Protein AF-A0A2G2VIG3-F1 (afdb_monomer)

Structure (mmCIF, N/CA/C/O backbone):
data_AF-A0A2G2VIG3-F1
#
_entry.id   AF-A0A2G2VIG3-F1
#
loop_
_atom_site.group_PDB
_atom_site.id
_atom_site.type_symbol
_atom_site.label_atom_id
_atom_site.label_alt_id
_atom_site.label_comp_id
_atom_site.label_asym_id
_atom_site.label_entity_id
_atom_site.label_seq_id
_atom_site.pdbx_PDB_ins_code
_atom_site.Cartn_x
_atom_site.Cartn_y
_atom_site.Cartn_z
_atom_site.occupancy
_atom_site.B_iso_or_equiv
_atom_site.auth_seq_id
_atom_site.auth_comp_id
_atom_site.auth_asym_id
_atom_site.auth_atom_id
_atom_site.pdbx_PDB_model_num
ATOM 1 N N . MET A 1 1 ? -13.400 -8.450 48.626 1.00 40.31 1 MET A N 1
ATOM 2 C CA . MET A 1 1 ? -11.959 -8.336 48.961 1.00 40.31 1 MET A CA 1
ATOM 3 C C . MET A 1 1 ? -11.052 -8.125 47.733 1.00 40.31 1 MET A C 1
ATOM 5 O O . MET A 1 1 ? -10.091 -7.379 47.845 1.00 40.31 1 MET A O 1
ATOM 9 N N . TRP A 1 2 ? -11.374 -8.670 46.549 1.00 32.06 2 TRP A N 1
ATOM 10 C CA . TRP A 1 2 ? -10.499 -8.634 45.357 1.00 32.06 2 TRP A CA 1
ATOM 11 C C . TRP A 1 2 ? -10.329 -7.273 44.644 1.00 32.06 2 TRP A C 1
ATOM 13 O O . TRP A 1 2 ? -9.261 -7.004 44.106 1.00 32.06 2 TRP A O 1
ATOM 23 N N . GLN A 1 3 ? -11.311 -6.364 44.677 1.00 53.31 3 GLN A N 1
ATOM 24 C CA . GLN A 1 3 ? -11.187 -5.082 43.955 1.00 53.31 3 GLN A CA 1
ATOM 25 C C . GLN A 1 3 ? -10.249 -4.060 44.621 1.00 53.31 3 GLN A C 1
ATOM 27 O O . GLN A 1 3 ? -9.702 -3.193 43.948 1.00 53.31 3 GLN A O 1
ATOM 32 N N . MET A 1 4 ? -10.055 -4.124 45.943 1.00 51.31 4 MET A N 1
ATOM 33 C CA . MET A 1 4 ? -9.243 -3.122 46.648 1.00 51.31 4 MET A CA 1
ATOM 34 C C . MET A 1 4 ? -7.736 -3.377 46.481 1.00 51.31 4 MET A C 1
ATOM 36 O O . MET A 1 4 ? -6.966 -2.429 46.365 1.00 51.31 4 MET A O 1
ATOM 40 N N . HIS A 1 5 ? -7.340 -4.650 46.392 1.00 52.97 5 HIS A N 1
ATOM 41 C CA . HIS A 1 5 ? -5.954 -5.062 46.162 1.00 52.97 5 HIS A CA 1
ATOM 42 C C . HIS A 1 5 ? -5.477 -4.728 44.734 1.00 52.97 5 HIS A C 1
ATOM 44 O O . HIS A 1 5 ? -4.312 -4.405 44.524 1.00 52.97 5 HIS A O 1
ATOM 50 N N . ALA A 1 6 ? -6.384 -4.726 43.747 1.00 59.22 6 ALA A N 1
ATOM 51 C CA . ALA A 1 6 ? -6.068 -4.344 42.368 1.00 59.22 6 ALA A CA 1
ATOM 52 C C . ALA A 1 6 ? -5.704 -2.851 42.226 1.00 59.22 6 ALA A C 1
ATOM 54 O O . ALA A 1 6 ? -4.806 -2.504 41.464 1.00 59.22 6 ALA A O 1
ATOM 55 N N . LEU A 1 7 ? -6.347 -1.973 43.005 1.00 58.16 7 LEU A N 1
ATOM 56 C CA . LEU A 1 7 ? -6.103 -0.522 42.980 1.00 58.16 7 LEU A CA 1
ATOM 57 C C . LEU A 1 7 ? -4.830 -0.107 43.734 1.00 58.16 7 LEU A C 1
ATOM 59 O O . LEU A 1 7 ? -4.300 0.980 43.509 1.00 58.16 7 LEU A O 1
ATOM 63 N N . GLN A 1 8 ? -4.306 -0.981 44.596 1.00 56.56 8 GLN A N 1
ATOM 64 C CA . GLN A 1 8 ? -3.066 -0.757 45.341 1.00 56.56 8 GLN A CA 1
ATOM 65 C C . GLN A 1 8 ? -1.834 -0.719 44.418 1.00 56.56 8 GLN A C 1
ATOM 67 O O . GLN A 1 8 ? -0.864 -0.033 44.725 1.00 56.56 8 GLN A O 1
ATOM 72 N N . LYS A 1 9 ? -1.915 -1.361 43.240 1.00 63.06 9 LYS A N 1
ATOM 73 C CA . LYS A 1 9 ? -0.909 -1.266 42.165 1.00 63.06 9 LYS A CA 1
ATOM 74 C C . LYS A 1 9 ? -0.794 0.135 41.546 1.00 63.06 9 LYS A C 1
ATOM 76 O O . LYS A 1 9 ? 0.208 0.420 40.905 1.00 63.06 9 LYS A O 1
ATOM 81 N N . PHE A 1 10 ? -1.784 1.007 41.749 1.00 69.12 10 PHE A N 1
ATOM 82 C CA . PHE A 1 10 ? -1.835 2.360 41.177 1.00 69.12 10 PHE A CA 1
ATOM 83 C C . PHE A 1 10 ? -1.503 3.469 42.190 1.00 69.12 10 PHE A C 1
ATOM 85 O O . PHE A 1 10 ? -1.763 4.640 41.932 1.00 69.12 10 PHE A O 1
ATOM 92 N N . ASN A 1 11 ? -0.936 3.120 43.352 1.00 67.06 11 ASN A N 1
ATOM 93 C CA . ASN A 1 11 ? -0.483 4.072 44.377 1.00 67.06 11 ASN A CA 1
ATOM 94 C C . ASN A 1 11 ? -1.578 5.040 44.894 1.00 67.06 11 ASN A C 1
ATOM 96 O O . ASN A 1 11 ? -1.304 6.153 45.347 1.00 67.06 11 ASN A O 1
ATOM 100 N N . LEU A 1 12 ? -2.847 4.623 44.833 1.00 71.38 12 LEU A N 1
ATOM 101 C CA . LEU A 1 12 ? -3.988 5.423 45.278 1.00 71.38 12 LEU A CA 1
ATOM 102 C C . LEU A 1 12 ? -4.186 5.301 46.796 1.00 71.38 12 LEU A C 1
ATOM 104 O O . LEU A 1 12 ? -4.282 4.202 47.347 1.00 71.38 12 LEU A O 1
ATOM 108 N N . LYS A 1 13 ? -4.303 6.442 47.490 1.00 78.69 13 LYS A N 1
ATOM 109 C CA . LYS A 1 13 ? -4.567 6.474 48.938 1.00 78.69 13 LYS A CA 1
ATOM 110 C C . LYS A 1 13 ? -5.937 5.855 49.241 1.00 78.69 13 LYS A C 1
ATOM 112 O O . LYS A 1 13 ? -6.946 6.246 48.655 1.00 78.69 13 LYS A O 1
ATOM 117 N N . LYS A 1 14 ? -5.994 4.951 50.227 1.00 74.88 14 LYS A N 1
ATOM 118 C CA . LYS A 1 14 ? -7.223 4.262 50.679 1.00 74.88 14 LYS A CA 1
ATOM 119 C C . LYS A 1 14 ? -8.386 5.223 50.963 1.00 74.88 14 LYS A C 1
ATOM 121 O O . LYS A 1 14 ? -9.527 4.918 50.638 1.00 74.88 14 LYS A O 1
ATOM 126 N N . THR A 1 15 ? -8.088 6.397 51.516 1.00 77.75 15 THR A N 1
ATOM 127 C CA . THR A 1 15 ? -9.067 7.455 51.810 1.00 77.75 15 THR A CA 1
ATOM 128 C C . THR A 1 15 ? -9.662 8.096 50.555 1.00 77.75 15 THR A C 1
ATOM 130 O O . THR A 1 15 ? -10.842 8.428 50.552 1.00 77.75 15 THR A O 1
ATOM 133 N N . ALA A 1 16 ? -8.889 8.237 49.477 1.00 78.81 16 ALA A N 1
ATOM 134 C CA . ALA A 1 16 ? -9.380 8.766 48.206 1.00 78.81 16 ALA A CA 1
ATOM 135 C C . ALA A 1 16 ? -10.307 7.761 47.506 1.00 78.81 16 ALA A C 1
ATOM 137 O O . ALA A 1 16 ? -11.389 8.129 47.062 1.00 78.81 16 ALA A O 1
ATOM 138 N N . VAL A 1 17 ? -9.930 6.477 47.488 1.00 78.25 17 VAL A N 1
ATOM 139 C CA . VAL A 1 17 ? -10.767 5.395 46.933 1.00 78.25 17 VAL A CA 1
ATOM 140 C C . VAL A 1 17 ? -12.090 5.272 47.692 1.00 78.25 17 VAL A C 1
ATOM 142 O O . VAL A 1 17 ? -13.132 5.044 47.082 1.00 78.25 17 VAL A O 1
ATOM 145 N N . GLN A 1 18 ? -12.058 5.455 49.014 1.00 79.12 18 GLN A N 1
ATOM 146 C CA . GLN A 1 18 ? -13.254 5.448 49.852 1.00 79.12 18 GLN A CA 1
ATOM 147 C C . GLN A 1 18 ? -14.195 6.611 49.501 1.00 79.12 18 GLN A C 1
ATOM 149 O O . GLN A 1 18 ? -15.350 6.360 49.176 1.00 79.12 18 GLN A O 1
ATOM 154 N N . LYS A 1 19 ? -13.681 7.849 49.428 1.00 83.88 19 LYS A N 1
ATOM 155 C CA . LYS A 1 19 ? -14.466 9.026 49.008 1.00 83.88 19 LYS A CA 1
ATOM 156 C C . LYS A 1 19 ? -15.109 8.853 47.630 1.00 83.88 19 LYS A C 1
ATOM 158 O O . LYS A 1 19 ? -16.265 9.200 47.446 1.00 83.88 19 LYS A O 1
ATOM 163 N N . VAL A 1 20 ? -14.376 8.298 46.663 1.00 82.50 20 VAL A N 1
ATOM 164 C CA . VAL A 1 20 ? -14.915 8.054 45.314 1.00 82.50 20 VAL A CA 1
ATOM 165 C C . VAL A 1 20 ? -16.050 7.030 45.344 1.00 82.50 20 VAL A C 1
ATOM 167 O O . VAL A 1 20 ? -17.043 7.209 44.649 1.00 82.50 20 VAL A O 1
ATOM 170 N N . ARG A 1 21 ? -15.942 5.971 46.154 1.00 79.75 21 ARG A N 1
ATOM 171 C CA . ARG A 1 21 ? -17.018 4.979 46.309 1.00 79.75 21 ARG A CA 1
ATOM 172 C C . ARG A 1 21 ? -18.247 5.557 46.992 1.00 79.75 21 ARG A C 1
ATOM 174 O O . ARG A 1 21 ? -19.354 5.256 46.565 1.00 79.75 21 ARG A O 1
ATOM 181 N N . ASP A 1 22 ? -18.053 6.387 48.007 1.00 81.69 22 ASP A N 1
ATOM 182 C CA . ASP A 1 22 ? -19.162 7.038 48.700 1.00 81.69 22 ASP A CA 1
ATOM 183 C C . ASP A 1 22 ? -19.878 8.010 47.739 1.00 81.69 22 ASP A C 1
ATOM 185 O O . ASP A 1 22 ? -21.077 7.868 47.532 1.00 81.69 22 ASP A O 1
ATOM 189 N N . ASN A 1 23 ? -19.140 8.816 46.963 1.00 85.31 23 ASN A N 1
ATOM 190 C CA . ASN A 1 23 ? -19.713 9.649 45.891 1.00 85.31 23 ASN A CA 1
ATOM 191 C C . ASN A 1 23 ? -20.443 8.834 44.799 1.00 85.31 23 ASN A C 1
ATOM 193 O O . ASN A 1 23 ? -21.457 9.262 44.243 1.00 85.31 23 ASN A O 1
ATOM 197 N N . LEU A 1 24 ? -19.919 7.661 44.431 1.00 83.06 24 LEU A N 1
ATOM 198 C CA . LEU A 1 24 ? -20.573 6.765 43.470 1.00 83.06 24 LEU A CA 1
ATOM 199 C C . LEU A 1 24 ? -21.844 6.127 44.047 1.00 83.06 24 LEU A C 1
ATOM 201 O O . LEU A 1 24 ? -22.754 5.794 43.290 1.00 83.06 24 LEU A O 1
ATOM 205 N N . CYS A 1 25 ? -21.907 5.959 45.366 1.00 81.88 25 CYS A N 1
ATOM 206 C CA . CYS A 1 25 ? -23.104 5.508 46.057 1.00 81.88 25 CYS A CA 1
ATOM 207 C C . CYS A 1 25 ? -24.147 6.627 46.146 1.00 81.88 25 CYS A C 1
ATOM 209 O O . CYS A 1 25 ? -25.318 6.382 45.866 1.00 81.88 25 CYS A O 1
ATOM 211 N N . ASP A 1 26 ? -23.711 7.854 46.444 1.00 84.12 26 ASP A N 1
ATOM 212 C CA . ASP A 1 26 ? -24.565 9.046 46.505 1.00 84.12 26 ASP A CA 1
ATOM 213 C C . ASP A 1 26 ? -25.166 9.378 45.133 1.00 84.12 26 ASP A C 1
ATOM 215 O O . ASP A 1 26 ? -26.341 9.712 45.018 1.00 84.12 26 ASP A O 1
ATOM 219 N N . SER A 1 27 ? -24.383 9.208 44.062 1.00 81.69 27 SER A N 1
ATOM 220 C CA . SER A 1 27 ? -24.866 9.324 42.674 1.00 81.69 27 SER A CA 1
ATOM 221 C C . SER A 1 27 ? -25.686 8.119 42.201 1.00 81.69 27 SER A C 1
ATOM 223 O O . SER A 1 27 ? -26.083 8.056 41.039 1.00 81.69 27 SER A O 1
ATOM 225 N N . GLY A 1 28 ? -25.914 7.138 43.077 1.00 81.12 28 GLY A N 1
ATOM 226 C CA . GLY A 1 28 ? -26.717 5.958 42.803 1.00 81.12 28 GLY A CA 1
ATOM 227 C C . GLY A 1 28 ? -26.080 4.953 41.850 1.00 81.12 28 GLY A C 1
ATOM 228 O O . GLY A 1 28 ? -26.706 3.940 41.603 1.00 81.12 28 GLY A O 1
ATOM 229 N N . LYS A 1 29 ? -24.862 5.161 41.330 1.00 80.00 29 LYS A N 1
ATOM 230 C CA . LYS A 1 29 ? -24.175 4.279 40.354 1.00 80.00 29 LYS A CA 1
ATOM 231 C C . LYS A 1 29 ? -23.754 2.928 40.927 1.00 80.00 29 LYS A C 1
ATOM 233 O O . LYS A 1 29 ? -23.653 1.932 40.209 1.00 80.00 29 LYS A O 1
ATOM 238 N N . ILE A 1 30 ? -23.493 2.886 42.228 1.00 84.25 30 ILE A N 1
ATOM 239 C CA . ILE A 1 30 ? -23.153 1.664 42.951 1.00 84.25 30 ILE A CA 1
ATOM 240 C C . ILE A 1 30 ? -24.002 1.564 44.217 1.00 84.25 30 ILE A C 1
ATOM 242 O O . ILE A 1 30 ? -24.416 2.565 44.788 1.00 84.25 30 ILE A O 1
ATOM 246 N N . SER A 1 31 ? -24.262 0.344 44.658 1.00 80.06 31 SER A N 1
ATOM 247 C CA . SER A 1 31 ? -24.859 0.038 45.956 1.00 80.06 31 SER A CA 1
ATOM 248 C C . SER A 1 31 ? -23.783 -0.527 46.877 1.00 80.06 31 SER A C 1
ATOM 250 O O . SER A 1 31 ? -22.786 -1.071 46.395 1.00 80.06 31 SER A O 1
ATOM 252 N N . PHE A 1 32 ? -23.954 -0.421 48.196 1.00 81.94 32 PHE A N 1
ATOM 253 C CA . PHE A 1 32 ? -23.118 -1.162 49.138 1.00 81.94 32 PHE A CA 1
ATOM 254 C C . PHE A 1 32 ? -23.948 -2.080 50.026 1.00 81.94 32 PHE A C 1
ATOM 256 O O . PHE A 1 32 ? -25.076 -1.767 50.396 1.00 81.94 32 PHE A O 1
ATOM 263 N N . LYS A 1 33 ? -23.357 -3.217 50.390 1.00 82.19 33 LYS A N 1
ATOM 264 C CA . LYS A 1 33 ? -23.874 -4.129 51.406 1.00 82.19 33 LYS A CA 1
ATOM 265 C C . LYS A 1 33 ? -22.841 -4.266 52.515 1.00 82.19 33 LYS A C 1
ATOM 267 O O . LYS A 1 33 ? -21.662 -4.516 52.247 1.00 82.19 33 LYS A O 1
ATOM 272 N N . GLU A 1 34 ? -23.277 -4.084 53.754 1.00 77.75 34 GLU A N 1
ATOM 273 C CA . GLU A 1 34 ? -22.428 -4.283 54.926 1.00 77.75 34 GLU A CA 1
ATOM 274 C C . GLU A 1 34 ? -22.356 -5.772 55.266 1.00 77.75 34 GLU A C 1
ATOM 276 O O . GLU A 1 34 ? -23.365 -6.437 55.495 1.00 77.75 34 GLU A O 1
ATOM 281 N N . CYS A 1 35 ? -21.140 -6.313 55.253 1.00 59.72 35 CYS A N 1
ATOM 282 C CA . CYS A 1 35 ? -20.834 -7.678 55.662 1.00 59.72 35 CYS A CA 1
ATOM 283 C C . CYS A 1 35 ? -19.867 -7.603 56.848 1.00 59.72 35 CYS A C 1
ATOM 285 O O . CYS A 1 35 ? -18.644 -7.532 56.685 1.00 59.72 35 CYS A O 1
ATOM 287 N N . GLY A 1 36 ? -20.424 -7.556 58.059 1.00 77.31 36 GLY A N 1
ATOM 288 C CA . GLY A 1 36 ? -19.653 -7.392 59.291 1.00 77.31 36 GLY A CA 1
ATOM 289 C C . GLY A 1 36 ? -18.899 -6.057 59.320 1.00 77.31 36 GLY A C 1
ATOM 290 O O . GLY A 1 36 ? -19.499 -4.999 59.188 1.00 77.31 36 GLY A O 1
ATOM 291 N N . LYS A 1 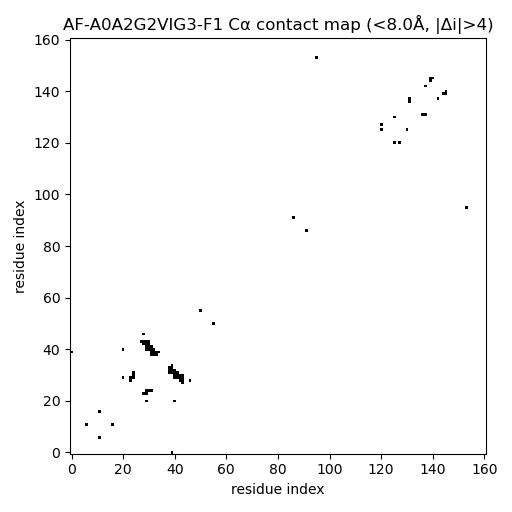37 ? -17.567 -6.094 59.470 1.00 71.00 37 LYS A N 1
ATOM 292 C CA . LYS A 1 37 ? -16.710 -4.889 59.537 1.00 71.00 37 LYS A CA 1
ATOM 293 C C . LYS A 1 37 ? -16.334 -4.302 58.164 1.00 71.00 37 LYS A C 1
ATOM 295 O O . LYS A 1 37 ? -15.517 -3.384 58.106 1.00 71.00 37 LYS A O 1
ATOM 300 N N . GLN A 1 38 ? -16.841 -4.851 57.055 1.00 69.06 38 GLN A N 1
ATOM 301 C CA . GLN A 1 38 ? -16.457 -4.441 55.698 1.00 69.06 38 GLN A CA 1
ATOM 302 C C . GLN A 1 38 ? -17.675 -4.083 54.835 1.00 69.06 38 GLN A C 1
ATOM 304 O O . GLN A 1 38 ? -18.676 -4.797 54.820 1.00 69.06 38 GLN A O 1
ATOM 309 N N . LYS A 1 39 ? -17.551 -3.000 54.056 1.00 77.50 39 LYS A N 1
ATOM 310 C CA . LYS A 1 39 ? -18.505 -2.611 53.007 1.00 77.50 39 LYS A CA 1
ATOM 311 C C . LYS A 1 39 ? -18.117 -3.258 51.679 1.00 77.50 39 LYS A C 1
ATOM 313 O O . LYS A 1 39 ? -16.974 -3.125 51.233 1.00 77.50 39 LYS A O 1
ATOM 318 N N . ILE A 1 40 ? -19.061 -3.943 51.041 1.00 79.81 40 ILE A N 1
ATOM 319 C CA . ILE A 1 40 ? -18.909 -4.478 49.684 1.00 79.81 40 ILE A CA 1
ATOM 320 C C . ILE A 1 40 ? -19.717 -3.590 48.747 1.00 79.81 40 ILE A C 1
ATOM 322 O O . ILE A 1 40 ? -20.911 -3.425 48.960 1.00 79.81 40 ILE A O 1
ATOM 326 N N . TYR A 1 41 ? -19.070 -3.036 47.725 1.00 81.00 41 TYR A N 1
ATOM 327 C CA . TYR A 1 41 ? -19.701 -2.167 46.734 1.00 81.00 41 TYR A CA 1
ATOM 328 C C . TYR A 1 41 ? -19.985 -2.956 45.451 1.00 81.00 41 TYR A C 1
ATOM 330 O O . TYR A 1 41 ? -19.084 -3.631 44.948 1.00 81.00 41 TYR A O 1
ATOM 338 N N . LEU A 1 42 ? -21.213 -2.887 44.939 1.00 79.31 42 LEU A N 1
ATOM 339 C CA . LEU A 1 42 ? -21.650 -3.532 43.699 1.00 79.31 42 LEU A CA 1
ATOM 340 C C . LEU A 1 42 ? -22.214 -2.479 42.747 1.00 79.31 42 LEU A C 1
ATOM 342 O O . LEU A 1 42 ? -23.007 -1.633 43.157 1.00 79.31 42 LEU A O 1
ATOM 346 N N . ALA A 1 43 ? -21.826 -2.548 41.474 1.00 83.19 43 ALA A N 1
ATOM 347 C CA . ALA A 1 43 ? -22.432 -1.721 40.440 1.00 83.19 43 ALA A CA 1
ATOM 348 C C . ALA A 1 43 ? -23.926 -2.029 40.336 1.00 83.19 43 ALA A C 1
ATOM 350 O O . ALA A 1 43 ? -24.340 -3.189 40.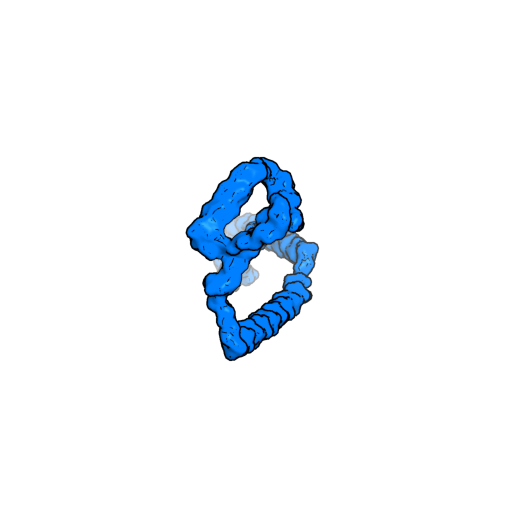387 1.00 83.19 43 ALA A O 1
ATOM 351 N N . ARG A 1 44 ? -24.727 -0.974 40.233 1.00 77.19 44 ARG A N 1
ATOM 352 C CA . ARG A 1 44 ? -26.173 -1.092 40.125 1.00 77.19 44 ARG A CA 1
ATOM 353 C C . ARG A 1 44 ? -26.536 -1.483 38.698 1.00 77.19 44 ARG A C 1
ATOM 355 O O . ARG A 1 44 ? -26.418 -0.687 37.772 1.00 77.19 44 ARG A O 1
ATOM 362 N N . GLN A 1 45 ? -26.876 -2.761 38.522 1.00 70.62 45 GLN A N 1
ATOM 363 C CA . GLN A 1 45 ? -27.154 -3.341 37.207 1.00 70.62 45 GLN A CA 1
ATOM 364 C C . GLN A 1 45 ? -28.516 -2.897 36.645 1.00 70.62 45 GLN A C 1
ATOM 366 O O . GLN A 1 45 ? -28.733 -2.942 35.442 1.00 70.62 45 GLN A O 1
ATOM 371 N N . ASP A 1 46 ? -29.395 -2.388 37.507 1.00 72.06 46 ASP A N 1
ATOM 372 C CA . ASP A 1 46 ? -30.695 -1.793 37.184 1.00 72.06 46 ASP A CA 1
ATOM 373 C C . ASP A 1 46 ? -30.606 -0.496 36.362 1.00 72.06 46 ASP A C 1
ATOM 375 O O . ASP A 1 46 ? -31.616 -0.006 35.871 1.00 72.06 46 ASP A O 1
ATOM 379 N N . GLN A 1 47 ? -29.403 0.059 36.193 1.00 72.19 47 GLN A N 1
ATOM 380 C CA . GLN A 1 47 ? -29.144 1.213 35.321 1.00 72.19 47 GLN A CA 1
ATOM 381 C C . GLN A 1 47 ? -28.912 0.827 33.867 1.00 72.19 47 GLN A C 1
ATOM 383 O O . GLN A 1 47 ? -28.893 1.695 32.996 1.00 72.19 47 GLN A O 1
ATOM 388 N N . PHE A 1 48 ? -28.673 -0.455 33.607 1.00 73.31 48 PHE A N 1
ATOM 389 C CA . PHE A 1 48 ? -28.454 -0.941 32.261 1.00 73.31 48 PHE A CA 1
ATOM 390 C C . PHE A 1 48 ? -29.785 -1.418 31.706 1.00 73.31 48 PHE A C 1
ATOM 392 O O . PHE A 1 48 ? -30.486 -2.200 32.348 1.00 73.31 48 PHE A O 1
ATOM 399 N N . ASN A 1 49 ? -30.118 -0.957 30.501 1.00 72.06 49 ASN A N 1
ATOM 400 C CA . ASN A 1 49 ? -31.205 -1.553 29.746 1.00 72.06 49 ASN A CA 1
ATOM 401 C C . ASN A 1 49 ? -30.808 -3.004 29.464 1.00 72.06 49 ASN A C 1
ATOM 403 O O . ASN A 1 49 ? -29.819 -3.242 28.770 1.00 72.06 49 ASN A O 1
ATOM 407 N N . ILE A 1 50 ? -31.507 -3.955 30.081 1.00 75.94 50 ILE A N 1
ATOM 408 C CA . ILE A 1 50 ? -31.291 -5.375 29.818 1.00 75.94 50 ILE A CA 1
ATOM 409 C C . ILE A 1 50 ? -31.960 -5.630 28.469 1.00 75.94 50 ILE A C 1
ATOM 411 O O . ILE A 1 50 ? -33.179 -5.474 28.397 1.00 75.94 50 ILE A O 1
ATOM 415 N N . PRO A 1 51 ? -31.197 -5.966 27.413 1.00 74.62 51 PRO A N 1
ATOM 416 C CA . PRO A 1 51 ? -31.789 -6.229 26.113 1.00 74.62 51 PRO A CA 1
ATOM 417 C C . PRO A 1 51 ? -32.799 -7.363 26.241 1.00 74.62 51 PRO A C 1
ATOM 419 O O . PRO A 1 51 ? -32.523 -8.364 26.915 1.00 74.62 51 PRO A O 1
ATOM 422 N N . ASP A 1 52 ? -33.955 -7.210 25.602 1.00 81.56 52 ASP A N 1
ATOM 423 C CA . ASP A 1 52 ? -34.921 -8.301 25.528 1.00 81.56 52 ASP A CA 1
ATOM 424 C C . ASP A 1 52 ? -34.338 -9.467 24.710 1.00 81.56 52 ASP A C 1
ATOM 426 O O . ASP A 1 52 ? -33.376 -9.320 23.950 1.00 81.56 52 ASP A O 1
ATOM 430 N N . SER A 1 53 ? -34.917 -10.654 24.864 1.00 83.31 53 SER A N 1
ATOM 431 C CA . SER A 1 53 ? -34.520 -11.869 24.155 1.00 83.31 53 SER A CA 1
ATOM 432 C C . SER A 1 53 ? -34.423 -11.675 22.635 1.00 83.31 53 SER A C 1
ATOM 434 O O . SER A 1 53 ? -33.506 -12.213 22.011 1.00 83.31 53 SER A O 1
ATOM 436 N N . GLU A 1 54 ? -35.301 -10.860 22.046 1.00 83.50 54 GLU A N 1
ATOM 437 C CA . GLU A 1 54 ? -35.275 -10.523 20.621 1.00 83.50 54 GLU A CA 1
ATOM 438 C C . GLU A 1 54 ? -34.086 -9.631 20.240 1.00 83.50 54 GLU A C 1
ATOM 440 O O . GLU A 1 54 ? -33.394 -9.911 19.260 1.00 83.50 54 GLU A O 1
ATOM 445 N N . GLU A 1 55 ? -33.799 -8.585 21.020 1.00 84.19 55 GLU A N 1
ATOM 446 C CA . GLU A 1 55 ? -32.642 -7.706 20.800 1.00 84.19 55 GLU A CA 1
ATOM 447 C C . GLU A 1 55 ? -31.329 -8.475 20.965 1.00 84.19 55 GLU A C 1
ATOM 449 O O . GLU A 1 55 ? -30.410 -8.339 20.158 1.00 84.19 55 GLU A O 1
ATOM 454 N N . LEU A 1 56 ? -31.265 -9.358 21.964 1.00 85.38 56 LEU A N 1
ATOM 455 C CA . LEU A 1 56 ? -30.111 -10.215 22.205 1.00 85.38 56 LEU A CA 1
ATOM 456 C C . LEU A 1 56 ? -29.857 -11.175 21.033 1.00 85.38 56 LEU A C 1
ATOM 458 O O . LEU A 1 56 ? -28.704 -11.440 20.689 1.00 85.38 56 LEU A O 1
ATOM 462 N N . ASN A 1 57 ? -30.917 -11.697 20.414 1.00 87.44 57 ASN A N 1
ATOM 463 C CA . ASN A 1 57 ? -30.801 -12.553 19.237 1.00 87.44 57 ASN A CA 1
ATOM 464 C C . ASN A 1 57 ? -30.339 -11.765 18.006 1.00 87.44 57 ASN A C 1
ATOM 466 O O . ASN A 1 57 ? -29.418 -12.222 17.332 1.00 87.44 57 ASN A O 1
ATOM 470 N N . LYS A 1 58 ? -30.868 -10.555 17.775 1.00 90.75 58 LYS A N 1
ATOM 471 C CA . LYS A 1 58 ? -30.387 -9.666 16.701 1.00 90.75 58 LYS A CA 1
ATOM 472 C C . LYS A 1 58 ? -28.902 -9.344 16.853 1.00 90.75 58 LYS A C 1
ATOM 474 O O . LYS A 1 58 ? -28.136 -9.515 15.914 1.00 90.75 58 LYS A O 1
ATOM 479 N N . MET A 1 59 ? -28.460 -8.984 18.059 1.00 88.88 59 MET A N 1
ATOM 480 C CA . MET A 1 59 ? -27.043 -8.706 18.329 1.00 88.88 59 MET A CA 1
ATOM 481 C C . MET A 1 59 ? -26.141 -9.931 18.116 1.00 88.88 59 MET A C 1
ATOM 483 O O . MET A 1 59 ? -24.971 -9.791 17.752 1.00 88.88 59 MET A O 1
ATOM 487 N N . LYS A 1 60 ? -26.643 -11.146 18.370 1.00 91.56 60 LYS A N 1
ATOM 488 C CA . LYS A 1 60 ? -25.903 -12.385 18.083 1.00 91.56 60 LYS A CA 1
ATOM 489 C C . LYS A 1 60 ? -25.793 -12.639 16.585 1.00 91.56 60 LYS A C 1
ATOM 491 O O . LYS A 1 60 ? -24.721 -13.018 16.124 1.00 91.56 60 LYS A O 1
ATOM 496 N N . GLU A 1 61 ? -26.875 -12.421 15.850 1.00 93.06 61 GLU A N 1
ATOM 497 C CA . GLU A 1 61 ? -26.921 -12.581 14.398 1.00 93.06 61 GLU A CA 1
ATOM 498 C C . GLU A 1 61 ? -26.010 -11.565 13.693 1.00 93.06 61 GLU A C 1
ATOM 500 O O . GLU A 1 61 ? -25.193 -11.942 12.855 1.00 93.06 61 GLU A O 1
ATOM 505 N N . GLU A 1 62 ? -26.045 -10.299 14.116 1.00 93.38 62 GLU A N 1
ATOM 506 C CA . GLU A 1 62 ? -25.135 -9.256 13.632 1.00 93.38 62 GLU A CA 1
ATOM 507 C C . GLU A 1 62 ? -23.666 -9.600 13.911 1.00 93.38 62 GLU A C 1
ATOM 509 O O . GLU A 1 62 ? -22.824 -9.479 13.022 1.00 93.38 62 GLU A O 1
ATOM 514 N N . ASN A 1 63 ? -23.343 -10.082 15.117 1.00 93.25 63 ASN A N 1
ATOM 515 C CA . ASN A 1 63 ? -21.982 -10.519 15.441 1.00 93.25 63 ASN A CA 1
ATOM 516 C C . ASN A 1 63 ? -21.520 -11.692 14.572 1.00 93.25 63 ASN A C 1
ATOM 518 O O . A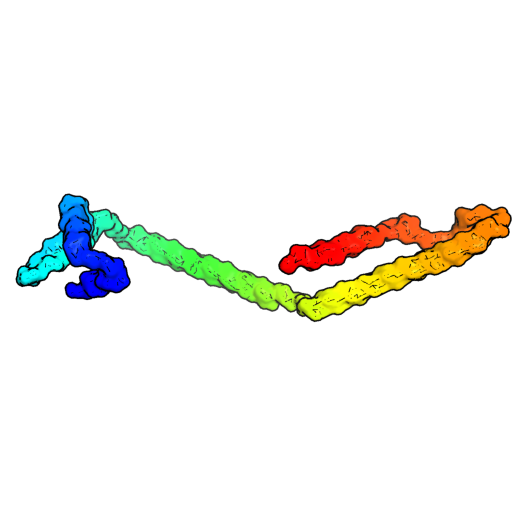SN A 1 63 ? -20.365 -11.706 14.145 1.00 93.25 63 ASN A O 1
ATOM 522 N N . ALA A 1 64 ? -22.398 -12.664 14.315 1.00 94.75 64 ALA A N 1
ATOM 523 C CA . ALA A 1 64 ? -22.082 -13.805 13.464 1.00 94.75 64 ALA A CA 1
ATOM 524 C C . ALA A 1 64 ? -21.796 -13.354 12.024 1.00 94.75 64 ALA A C 1
ATOM 526 O O . ALA A 1 64 ? -20.772 -13.731 11.457 1.00 94.75 64 ALA A O 1
ATOM 527 N N . ASN A 1 65 ? -22.633 -12.469 11.479 1.00 95.31 65 ASN A N 1
ATOM 528 C CA . ASN A 1 65 ? -22.456 -11.906 10.142 1.00 95.31 65 ASN A CA 1
ATOM 529 C C . ASN A 1 65 ? -21.154 -11.085 10.035 1.00 95.31 65 ASN A C 1
ATOM 531 O O . ASN A 1 65 ? -20.366 -11.258 9.108 1.00 95.31 65 ASN A O 1
ATOM 535 N N . LEU A 1 66 ? -20.856 -10.242 11.030 1.00 94.50 66 LEU A N 1
ATOM 536 C CA . LEU A 1 66 ? -19.601 -9.481 11.067 1.00 94.50 66 LEU A CA 1
ATOM 537 C C . LEU A 1 66 ? -18.366 -10.389 11.165 1.00 94.50 66 LEU A C 1
ATOM 539 O O . LEU A 1 66 ? -17.334 -10.097 10.559 1.00 94.50 66 LEU A O 1
ATOM 543 N N . GLN A 1 67 ? -18.449 -11.492 11.912 1.00 94.50 67 GLN A N 1
ATOM 544 C CA . GLN A 1 67 ? -17.368 -12.478 11.986 1.00 94.50 67 GLN A CA 1
ATOM 545 C C . GLN A 1 67 ? -17.161 -13.211 10.660 1.00 94.50 67 GLN A C 1
ATOM 547 O O . GLN A 1 67 ? -16.014 -13.458 10.281 1.00 94.50 67 GLN A O 1
ATOM 552 N N . GLU A 1 68 ? -18.237 -13.524 9.943 1.00 95.75 68 GLU A N 1
ATOM 553 C CA . GLU A 1 68 ? -18.173 -14.128 8.613 1.00 95.75 68 GLU A CA 1
ATOM 554 C C . GLU A 1 68 ? -17.512 -13.181 7.602 1.00 95.75 68 GLU A C 1
ATOM 556 O O . GLU A 1 68 ? -16.515 -13.553 6.982 1.00 95.75 68 GLU A O 1
ATOM 561 N N . GLN A 1 69 ? -17.954 -11.920 7.544 1.00 94.25 69 GLN A N 1
ATOM 562 C CA . GLN A 1 69 ? -17.356 -10.892 6.683 1.00 94.25 69 GLN A CA 1
ATOM 563 C C . GLN A 1 69 ? -15.869 -10.671 6.985 1.00 94.25 69 GLN A C 1
ATOM 565 O O . GLN A 1 69 ? -15.051 -10.543 6.072 1.00 94.25 69 GLN A O 1
ATOM 570 N N . LEU A 1 70 ? -15.484 -10.656 8.266 1.00 94.38 70 LEU A N 1
ATOM 571 C CA . LEU A 1 70 ? -14.077 -10.552 8.657 1.00 94.38 70 LEU A CA 1
ATOM 572 C C . LEU A 1 70 ? -13.254 -11.741 8.162 1.00 94.38 70 LEU A C 1
ATOM 574 O O . LEU A 1 70 ? -12.103 -11.565 7.762 1.00 94.38 70 LEU A O 1
ATOM 578 N N . ASN A 1 71 ? -13.812 -12.948 8.208 1.00 94.56 71 ASN A N 1
ATOM 579 C CA . ASN A 1 71 ? -13.121 -14.142 7.740 1.00 94.56 71 ASN A CA 1
ATOM 580 C C . ASN A 1 71 ? -12.983 -14.154 6.214 1.00 94.56 71 ASN A C 1
ATOM 582 O O . ASN A 1 71 ? -11.900 -14.466 5.718 1.00 94.56 71 ASN A O 1
ATOM 586 N N . GLU A 1 72 ? -14.020 -13.754 5.476 1.00 94.69 72 GLU A N 1
ATOM 587 C CA . GLU A 1 72 ? -13.945 -13.593 4.020 1.00 94.69 72 GLU A CA 1
ATOM 588 C C . GLU A 1 72 ? -12.896 -12.558 3.614 1.00 94.69 72 GLU A C 1
ATOM 590 O O . GLU A 1 72 ? -12.035 -12.846 2.783 1.00 94.69 72 GLU A O 1
ATOM 595 N N . GLN A 1 73 ? -12.901 -11.379 4.242 1.00 91.88 73 GLN A N 1
ATOM 596 C CA . GLN A 1 73 ? -11.915 -10.338 3.949 1.00 91.88 73 GLN A CA 1
ATOM 597 C C . GLN A 1 73 ? -10.490 -10.793 4.273 1.00 91.88 73 GLN A C 1
ATOM 599 O O . GLN A 1 73 ? -9.578 -10.564 3.481 1.00 91.88 73 GLN A O 1
ATOM 604 N N . LYS A 1 74 ? -10.281 -11.485 5.399 1.00 92.00 74 LYS A N 1
ATOM 605 C CA . LYS A 1 74 ? -8.971 -12.064 5.736 1.00 92.00 74 LYS A CA 1
ATOM 606 C C . LYS A 1 74 ? -8.519 -13.099 4.714 1.00 92.00 74 LYS A C 1
ATOM 608 O O . LYS A 1 74 ? -7.339 -13.130 4.380 1.00 92.00 74 LYS A O 1
ATOM 613 N N . LYS A 1 75 ? -9.434 -13.932 4.216 1.00 90.56 75 LYS A N 1
ATOM 614 C CA . LYS A 1 75 ? -9.126 -14.923 3.184 1.00 90.56 75 LYS A CA 1
ATOM 615 C C . LYS A 1 75 ? -8.741 -14.245 1.868 1.00 90.56 75 LYS A C 1
ATOM 617 O O . LYS A 1 75 ? -7.704 -14.583 1.313 1.00 90.56 75 LYS A O 1
ATOM 622 N N . ALA A 1 76 ? -9.499 -13.238 1.434 1.00 86.44 76 ALA A N 1
ATOM 623 C CA . ALA A 1 76 ? -9.180 -12.457 0.241 1.00 86.44 76 ALA A CA 1
ATOM 624 C C . ALA A 1 76 ? -7.817 -11.752 0.360 1.00 86.44 76 ALA A C 1
ATOM 626 O O . ALA A 1 76 ? -7.014 -11.797 -0.570 1.00 86.44 76 ALA A O 1
ATOM 627 N N . ILE A 1 77 ? -7.519 -11.155 1.520 1.00 85.62 77 ILE A N 1
ATOM 628 C CA . ILE A 1 77 ? -6.203 -10.560 1.796 1.00 85.62 77 ILE A CA 1
ATOM 629 C C . ILE A 1 77 ? -5.115 -11.630 1.728 1.00 85.62 77 ILE A C 1
ATOM 631 O O . ILE A 1 77 ? -4.126 -11.426 1.038 1.00 85.62 77 ILE A O 1
ATOM 635 N N . SER A 1 78 ? -5.310 -12.782 2.370 1.00 84.06 78 SER A N 1
ATOM 636 C CA . SER A 1 78 ? -4.331 -13.872 2.356 1.00 84.06 78 SER A CA 1
ATOM 637 C C . SER A 1 78 ? 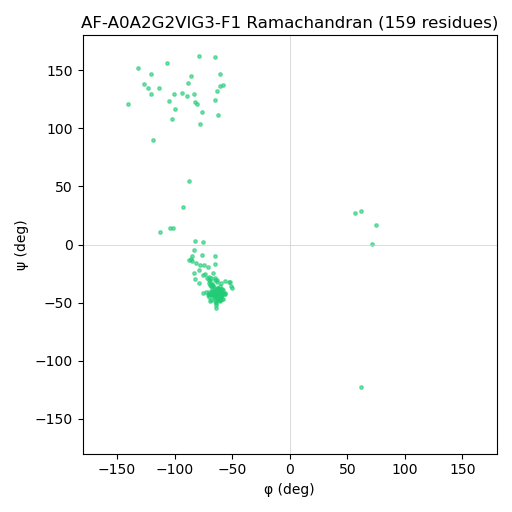-4.076 -14.425 0.951 1.00 84.06 78 SER A C 1
ATOM 639 O O . SER A 1 78 ? -2.941 -14.775 0.644 1.00 84.06 78 SER A O 1
ATOM 641 N N . GLU A 1 79 ? -5.100 -14.534 0.105 1.00 82.25 79 GLU A N 1
ATOM 642 C CA . GLU A 1 79 ? -4.966 -14.992 -1.284 1.00 82.25 79 GLU A CA 1
ATOM 643 C C . GLU A 1 79 ? -4.203 -13.973 -2.135 1.00 82.25 79 GLU A C 1
ATOM 645 O O . GLU A 1 79 ? -3.310 -14.337 -2.902 1.00 82.25 79 GLU A O 1
ATOM 650 N N . VAL A 1 80 ? -4.505 -12.685 -1.957 1.00 80.69 80 VAL A N 1
ATOM 651 C CA . VAL A 1 80 ? -3.783 -11.597 -2.621 1.00 80.69 80 VAL A CA 1
ATOM 652 C C . VAL A 1 80 ? -2.335 -11.546 -2.137 1.00 80.69 80 VAL A C 1
ATOM 654 O O . VAL A 1 80 ? -1.428 -11.538 -2.959 1.00 80.69 80 VAL A O 1
ATOM 657 N N . GLU A 1 81 ? -2.083 -11.584 -0.830 1.00 74.62 81 GLU A N 1
ATOM 658 C CA . GLU A 1 81 ? -0.735 -11.581 -0.248 1.00 74.62 81 GLU A CA 1
ATOM 659 C C . GLU A 1 81 ? 0.100 -12.783 -0.705 1.00 74.62 81 GLU A C 1
ATOM 661 O O . GLU A 1 81 ? 1.271 -12.613 -1.051 1.00 74.62 81 GLU A O 1
ATOM 666 N N . ALA A 1 82 ? -0.504 -13.972 -0.796 1.00 71.81 82 ALA A N 1
ATOM 667 C CA . ALA A 1 82 ? 0.149 -15.159 -1.344 1.00 71.81 82 ALA A CA 1
ATOM 668 C C . ALA A 1 82 ? 0.534 -14.991 -2.827 1.00 71.81 82 ALA A C 1
ATOM 670 O O . ALA A 1 82 ? 1.536 -15.552 -3.266 1.00 71.81 82 ALA A O 1
ATOM 671 N N . GLY A 1 83 ? -0.222 -14.198 -3.595 1.00 64.81 83 GLY A N 1
ATOM 672 C CA . GLY A 1 83 ? 0.091 -13.857 -4.987 1.00 64.81 83 GLY A CA 1
ATOM 673 C C . GLY A 1 83 ? 0.994 -12.627 -5.178 1.00 64.81 83 GLY A C 1
ATOM 674 O O . GLY A 1 83 ? 1.502 -12.410 -6.277 1.00 64.81 83 GLY A O 1
ATOM 675 N N . VAL A 1 84 ? 1.205 -11.801 -4.145 1.00 61.53 84 VAL A N 1
ATOM 676 C CA . VAL A 1 84 ? 1.806 -10.456 -4.276 1.00 61.53 84 VAL A CA 1
ATOM 677 C C . VAL A 1 84 ? 3.336 -10.456 -4.358 1.00 61.53 84 VAL A C 1
ATOM 679 O O . VAL A 1 84 ? 3.912 -9.490 -4.862 1.00 61.53 84 VAL A O 1
ATOM 682 N N . THR A 1 85 ? 4.033 -11.537 -4.002 1.00 60.78 85 THR A N 1
ATOM 683 C CA . THR A 1 85 ? 5.478 -11.659 -4.295 1.00 60.78 85 THR A CA 1
ATOM 684 C C . THR A 1 85 ? 5.728 -12.259 -5.681 1.00 60.78 85 THR A C 1
ATOM 686 O O . THR A 1 85 ? 6.448 -13.236 -5.842 1.00 60.78 85 THR A O 1
ATOM 689 N N . LEU A 1 86 ? 5.142 -11.645 -6.715 1.00 64.88 86 LEU A N 1
ATOM 690 C CA . LEU A 1 86 ? 5.306 -12.083 -8.107 1.00 64.88 86 LEU A CA 1
ATOM 691 C C . LEU A 1 86 ? 6.720 -11.809 -8.665 1.00 64.88 86 LEU A C 1
ATOM 693 O O . LEU A 1 86 ? 7.106 -12.392 -9.673 1.00 64.88 86 LEU A O 1
ATOM 697 N N . VAL A 1 87 ? 7.485 -10.905 -8.038 1.00 70.50 87 VAL A N 1
ATOM 698 C CA . VAL A 1 87 ? 8.855 -10.547 -8.446 1.00 70.50 87 VAL A CA 1
ATOM 699 C C . VAL A 1 87 ? 9.722 -10.361 -7.203 1.00 70.50 87 VAL A C 1
ATOM 701 O O . VAL A 1 87 ? 9.431 -9.502 -6.364 1.00 70.50 87 VAL A O 1
ATOM 704 N N . SER A 1 88 ? 10.797 -11.147 -7.088 1.00 80.44 88 SER A N 1
ATOM 705 C CA . SER A 1 88 ? 11.771 -11.006 -6.004 1.00 80.44 88 SER A CA 1
ATOM 706 C C . SER A 1 88 ? 12.424 -9.614 -6.041 1.00 80.44 88 SER A C 1
ATOM 708 O O . SER A 1 88 ? 12.662 -9.067 -7.125 1.00 80.44 88 SER A O 1
ATOM 710 N N . PRO A 1 89 ? 12.780 -9.020 -4.886 1.00 81.06 89 PRO A N 1
ATOM 711 C CA . PRO A 1 89 ? 13.617 -7.823 -4.850 1.00 81.06 89 PRO A CA 1
ATOM 712 C C . PRO A 1 89 ? 14.908 -7.972 -5.667 1.00 81.06 89 PRO A C 1
ATOM 714 O O . PRO A 1 89 ? 15.374 -6.991 -6.244 1.00 81.06 89 PRO A O 1
ATOM 717 N N . GLU A 1 90 ? 15.462 -9.184 -5.732 1.00 83.94 90 GLU A N 1
ATOM 718 C CA . GLU A 1 90 ? 16.664 -9.506 -6.506 1.00 83.94 90 GLU A CA 1
ATOM 719 C C . GLU A 1 90 ? 16.397 -9.447 -8.013 1.00 83.94 90 GLU A C 1
ATOM 721 O O . GLU A 1 90 ? 17.115 -8.747 -8.727 1.00 83.94 90 GLU A O 1
ATOM 726 N N . ASP A 1 91 ? 15.316 -10.076 -8.484 1.00 84.19 91 ASP A N 1
ATOM 727 C CA . ASP A 1 91 ? 14.908 -10.041 -9.896 1.00 84.19 91 ASP A CA 1
ATOM 728 C C . ASP A 1 91 ? 14.634 -8.609 -10.356 1.00 84.19 91 ASP A C 1
ATOM 730 O O . ASP A 1 91 ? 15.037 -8.193 -11.444 1.00 84.19 91 ASP A O 1
ATOM 734 N N . ARG A 1 92 ? 13.996 -7.811 -9.494 1.00 82.31 92 ARG A N 1
ATOM 735 C CA . ARG A 1 92 ? 13.741 -6.399 -9.773 1.00 82.31 92 ARG A CA 1
ATOM 736 C C . ARG A 1 92 ? 15.039 -5.609 -9.928 1.00 82.31 92 ARG A C 1
ATOM 738 O O . ARG A 1 92 ? 15.163 -4.834 -10.873 1.00 82.31 92 ARG A O 1
ATOM 745 N N . LEU A 1 93 ? 16.006 -5.807 -9.031 1.00 85.56 93 LEU A N 1
ATOM 746 C CA . LEU A 1 93 ? 17.313 -5.149 -9.120 1.00 85.56 93 LEU A CA 1
ATOM 747 C C . LEU A 1 93 ? 18.088 -5.594 -10.367 1.00 85.56 93 LEU A C 1
ATOM 749 O O . LEU A 1 93 ? 18.702 -4.756 -11.029 1.00 85.56 93 LEU A O 1
ATOM 753 N N . ALA A 1 94 ? 18.029 -6.881 -10.715 1.00 87.94 94 ALA A N 1
ATOM 754 C CA . ALA A 1 94 ? 18.669 -7.418 -11.910 1.00 87.94 94 ALA A CA 1
ATOM 755 C C . ALA A 1 94 ? 18.087 -6.799 -13.191 1.00 87.94 94 ALA A C 1
ATOM 757 O O . ALA A 1 94 ? 18.837 -6.315 -14.041 1.00 87.94 94 ALA A O 1
ATOM 758 N N . ILE A 1 95 ? 16.756 -6.733 -13.305 1.00 86.19 95 ILE A N 1
ATOM 759 C CA . ILE A 1 95 ? 16.072 -6.124 -14.454 1.00 86.19 95 ILE A CA 1
ATOM 760 C C . ILE A 1 95 ? 16.371 -4.621 -14.538 1.00 86.19 95 ILE A C 1
ATOM 762 O O . ILE A 1 95 ? 16.692 -4.122 -15.618 1.00 86.19 95 ILE A O 1
ATOM 766 N N . GLU A 1 96 ? 16.327 -3.895 -13.415 1.00 85.06 96 GLU A N 1
ATOM 767 C CA . GLU A 1 96 ? 16.688 -2.471 -13.364 1.00 85.06 96 GLU A CA 1
ATOM 768 C C . GLU A 1 96 ? 18.146 -2.238 -13.817 1.00 85.06 96 GLU A C 1
ATOM 770 O O . GLU A 1 96 ? 18.427 -1.288 -14.558 1.00 85.06 96 GLU A O 1
ATOM 775 N N . GLY A 1 97 ? 19.067 -3.126 -13.424 1.00 85.38 97 GLY A N 1
ATOM 776 C CA . GLY A 1 97 ? 20.473 -3.103 -13.829 1.00 85.38 97 GLY A CA 1
ATOM 777 C C . GLY A 1 97 ? 20.669 -3.320 -15.331 1.00 85.38 97 GLY A C 1
ATOM 778 O O . GLY A 1 97 ? 21.250 -2.461 -16.001 1.00 85.38 97 GLY A O 1
ATOM 779 N N . LEU A 1 98 ? 20.129 -4.418 -15.872 1.00 87.62 98 LEU A N 1
ATOM 780 C CA . LEU A 1 98 ? 20.203 -4.745 -17.303 1.00 87.62 98 LEU A CA 1
ATOM 781 C C . LEU A 1 98 ? 19.622 -3.623 -18.169 1.00 87.62 98 LEU A C 1
ATOM 783 O O . LEU A 1 98 ? 20.197 -3.233 -19.188 1.00 87.62 98 LEU A O 1
ATOM 787 N N . TYR A 1 99 ? 18.492 -3.063 -17.742 1.00 82.94 99 TYR A N 1
ATOM 788 C CA . TYR A 1 99 ? 17.823 -1.990 -18.463 1.00 82.94 99 TYR A CA 1
ATOM 789 C C . TYR A 1 99 ? 18.642 -0.685 -18.460 1.00 82.94 99 TYR A C 1
ATOM 791 O O . TYR A 1 99 ? 18.789 -0.035 -19.500 1.00 82.94 99 TYR A O 1
ATOM 799 N N . SER A 1 100 ? 19.242 -0.322 -17.319 1.00 82.50 100 SER A N 1
ATOM 800 C CA . SER A 1 100 ? 20.153 0.829 -17.204 1.00 82.50 100 SER A CA 1
ATOM 801 C C . SER A 1 100 ? 21.372 0.687 -18.119 1.00 82.50 100 SER A C 1
ATOM 803 O O . SER A 1 100 ? 21.750 1.626 -18.831 1.00 82.50 100 SER A O 1
ATOM 805 N N . GLU A 1 101 ? 21.971 -0.502 -18.153 1.00 86.75 101 GLU A N 1
ATOM 806 C CA . GLU A 1 101 ? 23.111 -0.783 -19.017 1.00 86.75 101 GLU A CA 1
ATOM 807 C C . GLU A 1 101 ? 22.740 -0.680 -20.502 1.00 86.75 101 GLU A C 1
ATOM 809 O O . GLU A 1 101 ? 23.432 0.007 -21.261 1.00 86.75 101 GLU A O 1
ATOM 814 N N . ALA A 1 102 ? 21.606 -1.255 -20.911 1.00 85.00 102 ALA A N 1
ATOM 815 C CA . ALA A 1 102 ? 21.112 -1.167 -22.284 1.00 85.00 102 ALA A CA 1
ATOM 816 C C . ALA A 1 102 ? 20.893 0.290 -22.738 1.00 85.00 102 ALA A C 1
ATOM 818 O O . ALA A 1 102 ? 21.284 0.671 -23.850 1.00 85.00 102 ALA A O 1
ATOM 819 N N . LEU A 1 103 ? 20.336 1.146 -21.872 1.00 82.44 103 LEU A N 1
ATOM 820 C CA . LEU A 1 103 ? 20.177 2.575 -22.161 1.00 82.44 103 LEU A CA 1
ATOM 821 C C . LEU A 1 103 ? 21.524 3.292 -22.304 1.00 82.44 103 LEU A C 1
ATOM 823 O O . LEU A 1 103 ? 21.700 4.100 -23.221 1.00 82.44 103 LEU A O 1
ATOM 827 N N . ASN A 1 104 ? 22.489 2.992 -21.434 1.00 83.50 104 ASN A N 1
ATOM 828 C CA . ASN A 1 104 ? 23.827 3.576 -21.504 1.00 83.50 104 ASN A CA 1
ATOM 829 C C . ASN A 1 104 ? 24.559 3.165 -22.786 1.00 83.50 104 ASN A C 1
ATOM 831 O O . ASN A 1 104 ? 25.141 4.020 -23.459 1.00 83.50 104 ASN A O 1
ATOM 835 N N . GLN A 1 105 ? 24.472 1.890 -23.169 1.00 85.88 105 GLN A N 1
ATOM 836 C CA . GLN A 1 105 ? 25.006 1.386 -24.434 1.00 85.88 105 GLN A CA 1
ATOM 837 C C . GLN A 1 105 ? 24.377 2.110 -25.624 1.00 85.88 105 GLN A C 1
ATOM 839 O O . GLN A 1 105 ? 25.087 2.605 -26.500 1.00 85.88 105 GLN A O 1
ATOM 844 N N . ARG A 1 106 ? 23.049 2.267 -25.632 1.00 82.50 106 ARG A N 1
ATOM 845 C CA . ARG A 1 106 ? 22.345 3.003 -26.687 1.00 82.50 106 ARG A CA 1
ATOM 846 C C . ARG A 1 106 ? 22.797 4.461 -26.780 1.00 82.50 106 ARG A C 1
ATOM 848 O O . ARG A 1 106 ? 23.018 4.953 -27.884 1.00 82.50 106 ARG A O 1
ATOM 855 N N . ARG A 1 107 ? 22.958 5.154 -25.647 1.00 82.88 107 ARG A N 1
ATOM 856 C CA . ARG A 1 107 ? 23.456 6.543 -25.605 1.00 82.88 107 ARG A CA 1
ATOM 857 C C . ARG A 1 107 ? 24.873 6.650 -26.164 1.00 82.88 107 ARG A C 1
ATOM 859 O O . ARG A 1 107 ? 25.122 7.516 -26.998 1.00 82.88 107 ARG A O 1
ATOM 866 N N . ARG A 1 108 ? 25.775 5.753 -25.748 1.00 85.56 108 ARG A N 1
ATOM 867 C CA . ARG A 1 108 ? 27.159 5.702 -26.244 1.00 85.56 108 ARG A CA 1
ATOM 868 C C . ARG A 1 108 ? 27.206 5.465 -27.750 1.00 85.56 108 ARG A C 1
ATOM 870 O O . ARG A 1 108 ? 27.865 6.220 -28.450 1.00 85.56 108 ARG A O 1
ATOM 877 N N . ARG A 1 109 ? 26.455 4.482 -28.258 1.00 85.88 109 ARG A N 1
ATOM 878 C CA . ARG A 1 109 ? 26.385 4.176 -29.698 1.00 85.88 109 ARG A CA 1
ATOM 879 C C . ARG A 1 109 ? 25.849 5.348 -30.515 1.00 85.88 109 ARG A C 1
ATOM 881 O O . ARG A 1 109 ? 26.442 5.683 -31.530 1.00 85.88 109 ARG A O 1
ATOM 888 N N . LYS A 1 110 ? 24.785 6.015 -30.049 1.00 83.12 110 LYS A N 1
ATOM 889 C CA . LYS A 1 110 ? 24.266 7.224 -30.711 1.00 83.12 110 LYS A CA 1
ATOM 890 C C . LYS A 1 110 ? 25.293 8.350 -30.749 1.00 83.12 110 LYS A C 1
ATOM 892 O O . LYS A 1 110 ? 25.375 9.032 -31.760 1.00 83.12 110 LYS A O 1
ATOM 897 N N . ARG A 1 111 ? 26.047 8.551 -29.663 1.00 86.06 111 ARG A N 1
ATOM 898 C CA . ARG A 1 111 ? 27.104 9.565 -29.619 1.00 86.06 111 ARG A CA 1
ATOM 899 C C . ARG A 1 111 ? 28.213 9.236 -30.614 1.00 86.06 111 ARG A C 1
ATOM 901 O O . ARG A 1 111 ? 28.468 10.052 -31.476 1.00 86.06 111 ARG A O 1
ATOM 908 N N . MET A 1 112 ? 28.751 8.014 -30.578 1.00 87.50 112 MET A N 1
ATOM 909 C CA . MET A 1 112 ? 29.783 7.580 -31.529 1.00 87.50 112 MET A CA 1
ATOM 910 C C . MET A 1 112 ? 29.328 7.728 -32.984 1.00 87.50 112 MET A C 1
ATOM 912 O O . MET A 1 112 ? 30.092 8.190 -33.820 1.00 87.50 112 MET A O 1
ATOM 916 N N . PHE A 1 113 ? 28.077 7.367 -33.286 1.00 87.44 113 PHE A N 1
ATOM 917 C CA . PHE A 1 113 ? 27.520 7.574 -34.618 1.00 87.44 113 PHE A CA 1
ATOM 918 C C . PHE A 1 113 ? 27.475 9.058 -34.999 1.00 87.44 113 PHE A C 1
ATOM 920 O O . PHE A 1 113 ? 27.898 9.397 -36.096 1.00 87.44 113 PHE A O 1
ATOM 927 N N . ARG A 1 114 ? 26.988 9.935 -34.108 1.00 84.62 114 ARG A N 1
ATOM 928 C CA . ARG A 1 114 ? 26.946 11.385 -34.358 1.00 84.62 114 ARG A CA 1
ATOM 929 C C . ARG A 1 114 ? 28.338 11.965 -34.567 1.00 84.62 114 ARG A C 1
ATOM 931 O O . ARG A 1 114 ? 28.529 12.662 -35.544 1.00 84.62 114 ARG A O 1
ATOM 938 N N . ASP A 1 115 ? 29.303 11.606 -33.726 1.00 89.00 115 ASP A N 1
ATOM 939 C CA . ASP A 1 115 ? 30.673 12.114 -33.835 1.00 89.00 115 ASP A CA 1
ATOM 940 C C . ASP A 1 115 ? 31.291 11.747 -35.201 1.00 89.00 115 ASP A C 1
ATOM 942 O O . ASP A 1 115 ? 31.905 12.580 -35.863 1.00 89.00 115 ASP A O 1
ATOM 946 N N . VAL A 1 116 ? 31.084 10.505 -35.660 1.00 88.00 116 VAL A N 1
ATOM 947 C CA . VAL A 1 116 ? 31.533 10.051 -36.988 1.00 88.00 116 VAL A CA 1
ATOM 948 C C . VAL A 1 116 ? 30.758 10.745 -38.109 1.00 88.00 116 VAL A C 1
ATOM 950 O O . VAL A 1 116 ? 31.344 11.146 -39.111 1.00 88.00 116 VAL A O 1
ATOM 953 N N . TRP A 1 117 ? 29.444 10.890 -37.954 1.00 86.12 117 TRP A N 1
ATOM 954 C CA . TRP A 1 117 ? 28.580 11.549 -38.927 1.00 86.12 117 TRP A CA 1
ATOM 955 C C . TRP A 1 117 ? 28.948 13.022 -39.124 1.00 86.12 117 TRP A C 1
ATOM 957 O O . TRP A 1 117 ? 29.068 13.482 -40.260 1.00 86.12 117 TRP A O 1
ATOM 967 N N . ASP A 1 118 ? 29.171 13.744 -38.030 1.00 86.62 118 ASP A N 1
ATOM 968 C CA . ASP A 1 118 ? 29.560 15.150 -38.038 1.00 86.62 118 ASP A CA 1
ATOM 969 C C . ASP A 1 118 ? 30.924 15.297 -38.726 1.00 86.62 118 ASP A C 1
ATOM 971 O O . ASP A 1 118 ? 31.044 16.075 -39.666 1.00 86.62 118 ASP A O 1
ATOM 975 N N . ALA A 1 119 ? 31.904 14.445 -38.399 1.00 88.38 119 ALA A N 1
ATOM 976 C CA . ALA A 1 119 ? 33.215 14.455 -39.056 1.00 88.38 119 ALA A CA 1
ATOM 977 C C . ALA A 1 119 ? 33.155 14.180 -40.575 1.00 88.38 119 ALA A C 1
ATOM 979 O O . ALA A 1 119 ? 33.936 14.743 -41.343 1.00 88.38 119 ALA A O 1
ATOM 980 N N . ILE A 1 120 ? 32.241 13.313 -41.030 1.00 85.56 120 ILE A N 1
ATOM 981 C CA . ILE A 1 120 ? 32.046 13.029 -42.463 1.00 85.56 120 ILE A CA 1
ATOM 982 C C . ILE A 1 120 ? 31.359 14.205 -43.164 1.00 85.56 120 ILE A C 1
ATOM 984 O O . ILE A 1 120 ? 31.706 14.545 -44.296 1.00 85.56 120 ILE A O 1
ATOM 988 N N . THR A 1 121 ? 30.361 14.807 -42.518 1.00 84.50 121 THR A N 1
ATOM 989 C CA . THR A 1 121 ? 29.521 15.843 -43.131 1.00 84.50 121 THR A CA 1
ATOM 990 C C . THR A 1 121 ? 30.133 17.240 -43.075 1.00 84.50 121 THR A C 1
ATOM 992 O O . THR A 1 121 ? 29.840 18.040 -43.958 1.00 84.50 121 THR A O 1
ATOM 995 N N . GLU A 1 122 ? 31.033 17.516 -42.129 1.00 83.50 122 GLU A N 1
ATOM 996 C CA . GLU A 1 122 ? 31.714 18.810 -41.967 1.00 83.50 122 GLU A CA 1
ATOM 997 C C . GLU A 1 122 ? 32.540 19.215 -43.201 1.00 83.50 122 GLU A C 1
ATOM 999 O O . GLU A 1 122 ? 32.594 20.391 -43.548 1.00 83.50 122 GLU A O 1
ATOM 1004 N N . ASN A 1 123 ? 33.113 18.241 -43.917 1.00 75.88 123 ASN A N 1
ATOM 1005 C CA . ASN A 1 123 ? 33.921 18.475 -45.122 1.00 75.88 123 ASN A CA 1
ATOM 1006 C C . ASN A 1 123 ? 33.272 17.956 -46.418 1.00 75.88 123 ASN A C 1
ATOM 1008 O O . ASN A 1 123 ? 33.935 17.877 -47.456 1.00 75.88 123 ASN A O 1
ATOM 1012 N N . SER A 1 124 ? 31.994 17.567 -46.383 1.00 75.50 124 SER A N 1
ATOM 1013 C CA . SER A 1 124 ? 31.318 16.995 -47.549 1.00 75.50 124 SER A CA 1
ATOM 1014 C C . SER A 1 124 ? 30.670 18.071 -48.430 1.00 75.50 124 SER A C 1
ATOM 1016 O O . SER A 1 124 ? 30.008 18.971 -47.917 1.00 75.50 124 SER A O 1
ATOM 1018 N N . PRO A 1 125 ? 30.766 17.962 -49.769 1.00 73.88 125 PRO A N 1
ATOM 1019 C CA . PRO A 1 125 ? 30.009 18.809 -50.690 1.00 73.88 125 PRO A CA 1
ATOM 1020 C C . PRO A 1 125 ? 28.524 18.408 -50.801 1.00 73.88 125 PRO A C 1
ATOM 1022 O O . PRO A 1 125 ? 27.753 19.126 -51.437 1.00 73.88 125 PRO A O 1
ATOM 1025 N N . LYS A 1 126 ? 28.108 17.264 -50.230 1.00 76.81 126 LYS A N 1
ATOM 1026 C CA . LYS A 1 126 ? 26.709 16.794 -50.238 1.00 76.81 126 LYS A CA 1
ATOM 1027 C C . LYS A 1 126 ? 25.910 17.388 -49.073 1.00 76.81 126 LYS A C 1
ATOM 1029 O O . LYS A 1 126 ? 26.418 17.506 -47.961 1.00 76.81 126 LYS A O 1
ATOM 1034 N N . ASN A 1 127 ? 24.623 17.663 -49.301 1.00 80.94 127 ASN A N 1
ATOM 1035 C CA . ASN A 1 127 ? 23.697 18.071 -48.245 1.00 80.94 127 ASN A CA 1
ATOM 1036 C C . ASN A 1 127 ? 23.510 16.925 -47.223 1.00 80.94 127 ASN A C 1
ATOM 1038 O O . ASN A 1 127 ? 23.092 15.831 -47.615 1.00 80.94 127 ASN A O 1
ATOM 1042 N N . PRO A 1 128 ? 23.755 17.150 -45.917 1.00 80.25 128 PRO A N 1
ATOM 1043 C CA . PRO A 1 128 ? 23.624 16.117 -44.890 1.00 80.25 128 PRO A CA 1
ATOM 1044 C C . PRO A 1 128 ? 22.246 15.448 -44.835 1.00 80.25 128 PRO A C 1
ATOM 1046 O O . PRO A 1 128 ? 22.163 14.270 -44.506 1.00 80.25 128 PRO A O 1
ATOM 1049 N N . LYS A 1 129 ? 21.158 16.161 -45.160 1.00 79.12 129 LYS A N 1
ATOM 1050 C CA . LYS A 1 129 ? 19.808 15.569 -45.171 1.00 79.12 129 LYS A CA 1
ATOM 1051 C C . LYS A 1 129 ? 19.630 14.551 -46.297 1.00 79.12 129 LYS A C 1
ATOM 1053 O O . LYS A 1 129 ? 19.198 13.438 -46.029 1.00 79.12 129 LYS A O 1
ATOM 1058 N N . GLU A 1 130 ? 20.025 14.907 -47.515 1.00 79.88 130 GLU A N 1
ATOM 1059 C CA . GLU A 1 130 ? 19.942 14.020 -48.684 1.00 79.88 130 GLU A CA 1
ATOM 1060 C C . GLU A 1 130 ? 20.861 12.808 -48.517 1.00 79.88 130 GLU A C 1
ATOM 1062 O O . GLU A 1 130 ? 20.474 11.684 -48.814 1.00 79.88 130 GLU A O 1
ATOM 1067 N N . PHE A 1 131 ? 22.057 13.013 -47.956 1.00 81.94 131 PHE A N 1
ATOM 1068 C CA . PHE A 1 131 ? 22.987 11.920 -47.684 1.00 81.94 131 PHE A CA 1
ATOM 1069 C C . PHE A 1 131 ? 22.475 10.971 -46.590 1.00 81.94 131 PHE A C 1
ATOM 1071 O O . PHE A 1 131 ? 22.697 9.764 -46.653 1.00 81.94 131 PHE A O 1
ATOM 1078 N N . LYS A 1 132 ? 21.758 11.502 -45.594 1.00 81.62 132 LYS A N 1
ATOM 1079 C CA . LYS A 1 132 ? 21.113 10.704 -44.545 1.00 81.62 132 LYS A CA 1
ATOM 1080 C C . LYS A 1 132 ? 19.973 9.847 -45.116 1.00 81.62 132 LYS A C 1
ATOM 1082 O O . LYS A 1 132 ? 19.859 8.684 -44.733 1.00 81.62 132 LYS A O 1
ATOM 1087 N N . GLU A 1 133 ? 19.175 10.402 -46.030 1.00 82.31 133 GLU A N 1
ATOM 1088 C CA . GLU A 1 133 ? 18.105 9.688 -46.745 1.00 82.31 133 GLU A CA 1
ATOM 1089 C C . GLU A 1 133 ? 18.662 8.624 -47.705 1.00 82.31 133 GLU A C 1
ATOM 1091 O O . GLU A 1 133 ? 18.188 7.491 -47.692 1.00 82.31 133 GLU A O 1
ATOM 1096 N N . 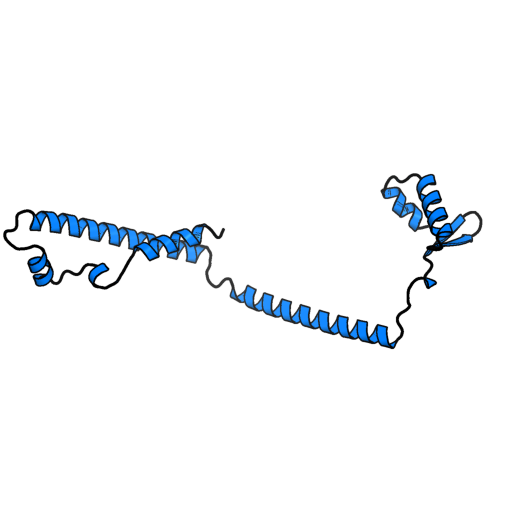GLU A 1 134 ? 19.720 8.940 -48.463 1.00 82.31 134 GLU A N 1
ATOM 1097 C CA . GLU A 1 134 ? 20.422 7.999 -49.357 1.00 82.31 134 GLU A CA 1
ATOM 1098 C C . GLU A 1 134 ? 20.971 6.784 -48.588 1.00 82.31 134 GLU A C 1
ATOM 1100 O O . GLU A 1 134 ? 20.902 5.652 -49.065 1.00 82.31 134 GLU A O 1
ATOM 1105 N N . LEU A 1 135 ? 21.481 7.007 -47.372 1.00 81.31 135 LEU A N 1
ATOM 1106 C CA . LEU A 1 135 ? 21.996 5.955 -46.492 1.00 81.31 135 LEU A CA 1
ATOM 1107 C C . LEU A 1 135 ? 20.911 5.244 -45.665 1.00 81.31 135 LEU A C 1
ATOM 1109 O O . LEU A 1 135 ? 21.234 4.298 -44.944 1.00 81.31 135 LEU A O 1
ATOM 1113 N N . GLY A 1 136 ? 19.650 5.688 -45.732 1.00 78.06 136 GLY A N 1
ATOM 1114 C CA . GLY A 1 136 ? 18.540 5.108 -44.970 1.00 78.06 136 GLY A CA 1
ATOM 1115 C C . GLY A 1 136 ? 18.713 5.206 -43.449 1.00 78.06 136 GLY A C 1
ATOM 1116 O O . GLY A 1 136 ? 18.248 4.338 -42.710 1.00 78.06 136 GLY A O 1
ATOM 1117 N N . VAL A 1 137 ? 19.430 6.220 -42.958 1.00 78.25 137 VAL A N 1
ATOM 1118 C CA . VAL A 1 137 ? 19.640 6.406 -41.518 1.00 78.25 137 VAL A CA 1
ATOM 1119 C C . VAL A 1 137 ? 18.425 7.109 -40.927 1.00 78.25 137 VAL A C 1
ATOM 1121 O O . VAL A 1 137 ? 18.126 8.240 -41.289 1.00 78.25 137 VAL A O 1
ATOM 1124 N N . GLU A 1 138 ? 17.783 6.501 -39.935 1.00 76.12 138 GLU A N 1
ATOM 1125 C CA . GLU A 1 138 ? 16.638 7.090 -39.233 1.00 76.12 138 GLU A CA 1
ATOM 1126 C C . GLU A 1 138 ? 16.985 7.397 -37.769 1.00 76.12 138 GLU A C 1
ATOM 1128 O O . GLU A 1 138 ? 17.595 6.589 -37.056 1.00 76.12 138 GLU A O 1
ATOM 1133 N N . TYR A 1 139 ? 16.604 8.584 -37.285 1.00 67.88 139 TYR A N 1
ATOM 1134 C CA . TYR A 1 139 ? 16.658 8.875 -35.858 1.00 67.88 139 TYR A CA 1
ATOM 1135 C C . TYR A 1 139 ? 15.473 8.250 -35.143 1.00 67.88 139 TYR A C 1
ATOM 1137 O O . TYR A 1 139 ? 14.452 7.881 -35.700 1.00 67.88 139 TYR A O 1
ATOM 1145 N N . ASN A 1 140 ? 15.614 8.142 -33.830 1.00 65.56 140 ASN A N 1
ATOM 1146 C CA . ASN A 1 140 ? 14.598 7.470 -33.033 1.00 65.56 140 ASN A CA 1
ATOM 1147 C C . ASN A 1 140 ? 13.343 8.334 -32.890 1.00 65.56 140 ASN A C 1
ATOM 1149 O O . ASN A 1 140 ? 12.261 7.802 -32.698 1.00 65.56 140 ASN A O 1
ATOM 1153 N N . GLU A 1 141 ? 13.512 9.651 -32.996 1.00 65.69 141 GLU A N 1
ATOM 1154 C CA . GLU A 1 141 ? 12.429 10.626 -33.095 1.00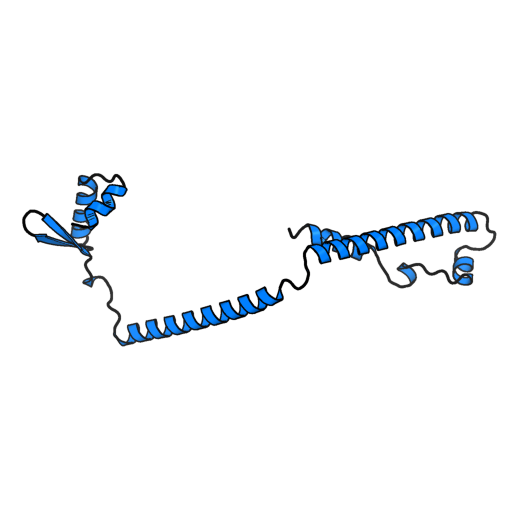 65.69 141 GLU A CA 1
ATOM 1155 C C . GLU A 1 141 ? 11.675 10.471 -34.426 1.00 65.69 141 GLU A C 1
ATOM 1157 O O . GLU A 1 141 ? 10.451 10.560 -34.418 1.00 65.69 141 GLU A O 1
ATOM 1162 N N . ASP A 1 142 ? 12.378 10.120 -35.515 1.00 62.00 142 ASP A N 1
ATOM 1163 C CA . ASP A 1 142 ? 11.796 9.881 -36.849 1.00 62.00 142 ASP A CA 1
ATOM 1164 C C . ASP A 1 142 ? 10.845 8.659 -36.840 1.00 62.00 142 ASP A C 1
ATOM 1166 O O . ASP A 1 142 ? 9.848 8.644 -37.555 1.00 62.00 142 ASP A O 1
ATOM 1170 N N . VAL A 1 143 ? 11.087 7.679 -35.956 1.00 60.66 143 VAL A N 1
ATOM 1171 C CA . VAL A 1 143 ? 10.217 6.502 -35.724 1.00 60.66 143 VAL A CA 1
ATOM 1172 C C . VAL A 1 143 ? 9.343 6.611 -34.460 1.00 60.66 143 VAL A C 1
ATOM 1174 O O . VAL A 1 143 ? 8.795 5.617 -33.985 1.00 60.66 143 VAL A O 1
ATOM 117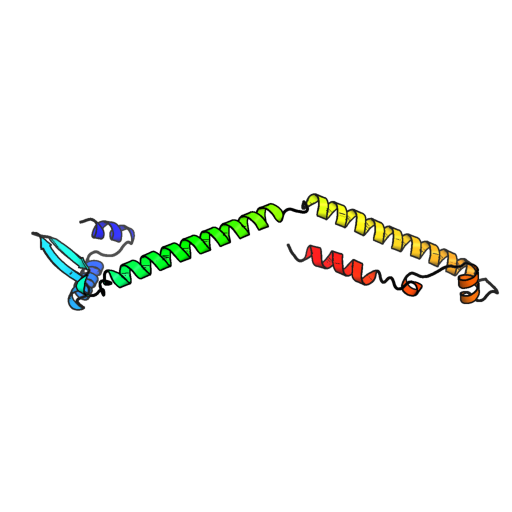7 N N . GLY A 1 144 ? 9.212 7.810 -33.878 1.00 60.06 144 GLY A N 1
ATOM 1178 C CA . GLY A 1 144 ? 8.292 8.079 -32.765 1.00 60.06 144 GLY A CA 1
ATOM 1179 C C . GLY A 1 144 ? 8.718 7.539 -31.393 1.00 60.06 144 GLY A C 1
ATOM 1180 O O . GLY A 1 144 ? 7.897 7.462 -30.478 1.00 60.06 144 GLY A O 1
ATOM 1181 N N . VAL A 1 145 ? 9.990 7.175 -31.201 1.00 62.84 145 VAL A N 1
ATOM 1182 C CA . VAL A 1 145 ? 10.484 6.606 -29.940 1.00 62.84 145 VAL A CA 1
ATOM 1183 C C . VAL A 1 145 ? 11.244 7.638 -29.101 1.00 62.84 145 VAL A C 1
ATOM 1185 O O . VAL A 1 145 ? 12.400 7.977 -29.372 1.00 62.84 145 VAL A O 1
ATOM 1188 N N . ASN A 1 146 ? 10.616 8.080 -28.006 1.00 67.69 146 ASN A N 1
ATOM 1189 C CA . ASN A 1 146 ? 11.196 9.000 -27.025 1.00 67.69 146 ASN A CA 1
ATOM 1190 C C . ASN A 1 146 ? 11.725 8.250 -25.789 1.00 67.69 146 ASN A C 1
ATOM 1192 O O . ASN A 1 146 ? 10.949 7.679 -25.028 1.00 67.69 146 ASN A O 1
ATOM 1196 N N . PHE A 1 147 ? 13.041 8.309 -25.550 1.00 64.69 147 PHE A N 1
ATOM 1197 C CA . PHE A 1 147 ? 13.702 7.626 -24.423 1.00 64.69 147 PHE A CA 1
ATOM 1198 C C . PHE A 1 147 ? 13.688 8.385 -23.097 1.00 64.69 147 PHE A C 1
ATOM 1200 O O . PHE A 1 147 ? 14.068 7.812 -22.076 1.00 64.69 147 PHE A O 1
ATOM 1207 N N . GLN A 1 148 ? 13.280 9.654 -23.097 1.00 66.44 148 GLN A N 1
ATOM 1208 C CA . GLN A 1 148 ? 13.250 10.475 -21.890 1.00 66.44 148 GLN A CA 1
ATOM 1209 C C . GLN A 1 148 ? 12.197 9.956 -20.904 1.00 66.44 148 GLN A C 1
ATOM 1211 O O . GLN A 1 148 ? 12.505 9.760 -19.731 1.00 66.44 148 GLN A O 1
ATOM 1216 N N . SER A 1 149 ? 11.022 9.586 -21.423 1.00 62.09 149 SER A N 1
ATOM 1217 C CA . SER A 1 149 ? 9.928 8.954 -20.669 1.00 62.09 149 SER A CA 1
ATOM 1218 C C . SER A 1 149 ? 10.374 7.706 -19.886 1.00 62.09 149 SER A C 1
ATOM 1220 O O . SER A 1 149 ? 9.891 7.431 -18.789 1.00 62.09 149 SER A O 1
ATOM 1222 N N . PHE A 1 150 ? 11.352 6.969 -20.416 1.00 63.38 150 PHE A N 1
ATOM 1223 C CA . PHE A 1 150 ? 11.866 5.747 -19.804 1.00 63.38 150 PHE A CA 1
ATOM 1224 C C . PHE A 1 150 ? 12.896 6.009 -18.700 1.00 63.38 150 PHE A C 1
ATOM 1226 O O . PHE A 1 150 ? 12.996 5.216 -17.766 1.00 63.38 150 PHE A O 1
ATOM 1233 N N . ALA A 1 151 ? 13.656 7.107 -18.780 1.00 64.88 151 ALA A N 1
ATOM 1234 C CA . ALA A 1 151 ? 14.559 7.513 -17.703 1.00 64.88 151 ALA A CA 1
ATOM 1235 C C . ALA A 1 151 ? 13.771 7.925 -16.449 1.00 64.88 151 ALA A C 1
ATOM 1237 O O . ALA A 1 151 ? 14.174 7.608 -15.327 1.00 64.88 151 ALA A O 1
ATOM 1238 N N . ASP A 1 152 ? 12.615 8.556 -16.653 1.00 68.69 152 ASP A N 1
ATOM 1239 C CA . ASP A 1 152 ? 11.728 8.986 -15.577 1.00 68.69 152 ASP A CA 1
ATOM 1240 C C . ASP A 1 152 ? 11.098 7.781 -14.855 1.00 68.69 152 ASP A C 1
ATOM 1242 O O . ASP A 1 152 ? 10.995 7.782 -13.626 1.00 68.69 152 ASP A O 1
ATOM 1246 N N . LEU A 1 153 ? 10.774 6.699 -15.576 1.00 66.94 153 LEU A N 1
ATOM 1247 C CA . LEU A 1 153 ? 10.205 5.468 -15.007 1.00 66.94 153 LEU A CA 1
ATOM 1248 C C . LEU A 1 153 ? 11.110 4.832 -13.928 1.00 66.94 153 LEU A C 1
ATOM 1250 O O . LEU A 1 153 ? 10.629 4.388 -12.883 1.00 66.94 153 LEU A O 1
ATOM 1254 N N . ILE A 1 154 ? 12.431 4.848 -14.142 1.00 66.88 154 ILE A N 1
ATOM 1255 C CA . ILE A 1 154 ? 13.428 4.282 -13.212 1.00 66.88 154 ILE A CA 1
ATOM 1256 C C . ILE A 1 154 ? 13.524 5.119 -11.924 1.00 66.88 154 ILE A C 1
ATOM 1258 O O . ILE A 1 154 ? 13.705 4.580 -10.830 1.00 66.88 154 ILE A O 1
ATOM 1262 N N . GLN A 1 155 ? 13.369 6.444 -12.018 1.00 63.16 155 GLN A N 1
ATOM 1263 C CA . GLN A 1 155 ? 13.442 7.333 -10.852 1.00 63.16 155 GLN A CA 1
ATOM 1264 C C . GLN A 1 155 ? 12.244 7.169 -9.905 1.00 63.16 155 GLN A C 1
ATOM 1266 O O . GLN A 1 155 ? 12.403 7.270 -8.686 1.00 63.16 155 GLN A O 1
ATOM 1271 N N . HIS A 1 156 ? 11.058 6.865 -10.439 1.00 57.34 156 HIS A N 1
ATOM 1272 C CA . HIS A 1 156 ? 9.848 6.651 -9.640 1.00 57.34 156 HIS A CA 1
ATOM 1273 C C . HIS A 1 156 ? 9.917 5.360 -8.807 1.00 57.34 156 HIS A C 1
ATOM 1275 O O . HIS A 1 156 ? 9.403 5.320 -7.688 1.00 57.34 156 HIS A O 1
ATOM 1281 N N . GLY A 1 157 ? 10.611 4.327 -9.300 1.00 56.03 157 GLY A N 1
ATOM 1282 C CA . GLY A 1 157 ? 10.799 3.059 -8.589 1.00 56.03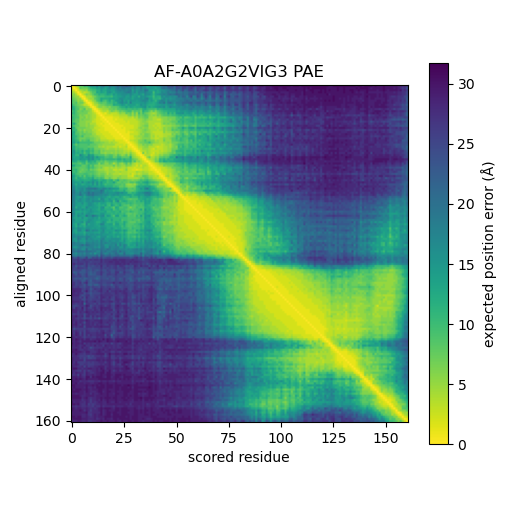 157 GLY A CA 1
ATOM 1283 C C . GLY A 1 157 ? 11.616 3.176 -7.297 1.00 56.03 157 GLY A C 1
ATOM 1284 O O . GLY A 1 157 ? 11.350 2.435 -6.351 1.00 56.03 157 GLY A O 1
ATOM 1285 N N . ARG A 1 158 ? 12.557 4.133 -7.228 1.00 54.62 158 ARG A N 1
ATOM 1286 C CA . ARG A 1 158 ? 13.426 4.368 -6.058 1.00 54.62 158 ARG A CA 1
ATOM 1287 C C . ARG A 1 158 ? 12.753 5.133 -4.915 1.00 54.62 158 ARG A C 1
ATOM 1289 O O . ARG A 1 158 ? 13.218 5.029 -3.789 1.00 54.62 158 ARG A O 1
ATOM 1296 N N . LYS A 1 159 ? 11.684 5.893 -5.187 1.00 47.47 159 LYS A N 1
ATOM 1297 C CA . LYS A 1 159 ? 10.983 6.721 -4.182 1.00 47.47 159 LYS A CA 1
ATOM 1298 C C . LYS A 1 159 ? 9.917 5.971 -3.373 1.00 47.47 159 LYS A C 1
ATOM 1300 O O . LYS A 1 159 ? 9.429 6.513 -2.393 1.00 47.47 159 LYS A O 1
ATOM 1305 N N . ARG A 1 160 ? 9.527 4.757 -3.780 1.00 48.28 160 ARG A N 1
ATOM 1306 C CA . ARG A 1 160 ? 8.509 3.932 -3.095 1.00 48.28 160 ARG A CA 1
ATOM 1307 C C . ARG A 1 160 ? 9.105 2.957 -2.061 1.00 48.28 160 ARG A C 1
ATOM 1309 O O . ARG A 1 160 ? 8.585 1.856 -1.907 1.00 48.28 160 ARG A O 1
ATOM 1316 N N . ARG A 1 161 ? 10.206 3.321 -1.404 1.00 42.06 161 ARG A N 1
ATOM 1317 C CA . ARG A 1 161 ? 10.777 2.569 -0.277 1.00 42.06 161 ARG A CA 1
ATOM 1318 C C . ARG A 1 161 ? 10.790 3.434 0.967 1.00 42.06 161 ARG A C 1
ATOM 1320 O O . ARG A 1 161 ? 11.095 4.636 0.808 1.00 42.06 161 ARG A O 1
#

Nearest PDB structures (foldseek):
  4aih-assembly1_A  TM=4.210E-01  e=1.324E-01  Yersinia pseudotuberculosis YPIII
  7ux8-assembly1_B  TM=7.147E-01  e=2.771E+00  Streptomyces drozdowiczii
  8iuh-assembly1_P  TM=6.042E-01  e=1.991E+00  Homo sapiens
  2rdp-assembly1_A-2  TM=4.207E-01  e=2.127E+00  Geobacillus stearothermophilus

Foldseek 3Di:
DPPVVVCVVVVDDPVVVVVVQVVCVVVVQWDWDDDDPDIDIG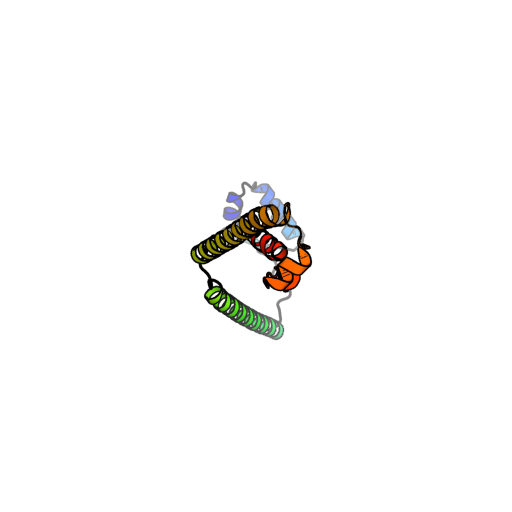GDCVPDDDDPPVRVVVVVVVVVVVVVVVVVVVVVVVVCVVCVPVDDPVNVVVVLVVVVVVVVVVVVVVVVVVVVLCVVPVPDPDDSVVVCVVVVPDDCVNVVDDCVVVVVVSVVVVVPD

pLDDT: mean 77.24, std 12.08, range [32.06, 95.75]

Organism: Capsicum baccatum (NCBI:txid33114)

Radius of gyration: 40.25 Å; Cα contacts (8 Å, |Δi|>4): 44; chains: 1; bounding box: 69×34×110 Å

Mean predicted aligned error: 17.04 Å

Solvent-accessible surface area (backbone atoms only — not comparable to full-atom values): 9655 Å² total; per-residue (Å²): 123,72,73,64,64,64,47,56,80,69,75,58,54,70,71,58,57,49,52,53,50,52,53,32,38,75,70,56,55,25,46,74,47,78,59,86,98,43,79,45,77,43,72,46,66,88,77,52,85,75,70,50,76,67,55,50,47,51,57,49,52,52,51,52,52,54,52,49,53,51,50,52,51,52,49,53,50,50,54,49,58,73,59,64,75,79,65,52,74,64,57,52,52,51,51,54,49,55,51,53,50,52,52,51,51,51,53,50,51,53,48,55,51,47,58,52,47,49,65,56,48,77,80,43,94,63,60,64,68,61,54,33,59,76,68,67,64,76,55,53,68,79,74,72,52,72,66,66,69,58,58,52,56,60,58,58,66,70,68,79,113

Secondary structure (DSSP, 8-state):
-HHHHHHHTTT--HHHHHHHHHHHHHTTSEEEEEETTEEEEEE-GGGS----HHHHHHHHHHHHHHHHHHHHHHHHHHHHHHHH--S-HHHHHHHHHHHHHHHHHHHHHHHHHHHHHHHHHTT-SS-HHHHHHHTT---TTTTT--SHHHHHHHHHHHS--

InterPro domains:
  IPR010776 Homologous-pairing protein 2, winged helix domain [PF07106] (5-43)
  IPR036388 Winged helix-like DNA-binding domain superfamily [G3DSA:1.10.10.10] (4-53)
  IPR040661 Leucine zipper with capping helix domain [PF18517] (87-144)

Sequence (161 aa):
MWQMHALQKFNLKKTAVQKVRDNLCDSGKISFKECGKQKIYLARQDQFNIPDSEELNKMKEENANLQEQLNEQKKAISEVEAGVTLVSPEDRLAIEGLYSEALNQRRRRKRMFRDVWDAITENSPKNPKEFKEELGVEYNEDVGVNFQSFADLIQHGRKRR